Protein AF-A0A7L4P091-F1 (afdb_monomer_lite)

Secondary structure (DSSP, 8-state):
----------S------------B-TTS-B---HHHHHHHT--TT--EEEEEETTEEEEEE--

Radius of gyration: 16.97 Å; chains: 1; bounding box: 32×49×38 Å

Structure (mmCIF, N/CA/C/O backbone):
data_AF-A0A7L4P091-F1
#
_entry.id   AF-A0A7L4P091-F1
#
loop_
_atom_site.group_PDB
_atom_site.id
_atom_site.type_symbol
_atom_site.label_atom_id
_atom_site.label_alt_id
_atom_site.label_comp_id
_atom_site.label_asym_id
_atom_site.label_entity_id
_atom_site.label_seq_id
_atom_site.pdbx_PDB_ins_code
_atom_site.Cartn_x
_atom_site.Cartn_y
_atom_site.Cartn_z
_atom_site.occupancy
_atom_site.B_iso_or_equiv
_atom_site.auth_seq_id
_atom_site.auth_comp_id
_atom_site.auth_asym_id
_atom_site.auth_atom_id
_atom_site.pdbx_PDB_model_num
ATOM 1 N N . MET A 1 1 ? -4.858 -36.949 -14.165 1.00 40.22 1 MET A N 1
ATOM 2 C CA . MET A 1 1 ? -5.996 -36.452 -14.973 1.00 40.22 1 MET A CA 1
ATOM 3 C C . MET A 1 1 ? -6.136 -34.946 -14.780 1.00 40.22 1 MET A C 1
ATOM 5 O O . MET A 1 1 ? -6.267 -34.496 -13.650 1.00 40.22 1 MET A O 1
ATOM 9 N N . LYS A 1 2 ? -6.034 -34.175 -15.872 1.00 44.84 2 LYS A N 1
ATOM 10 C CA . LYS A 1 2 ? -6.288 -32.724 -15.931 1.00 44.84 2 LYS A CA 1
ATOM 11 C C . LYS A 1 2 ? -7.775 -32.457 -15.660 1.00 44.84 2 LYS A C 1
ATOM 13 O O . LYS A 1 2 ? -8.610 -33.084 -16.303 1.00 44.84 2 LYS A O 1
ATOM 18 N N . LYS A 1 3 ? -8.104 -31.486 -14.806 1.00 40.81 3 LYS A N 1
ATOM 19 C CA . LYS A 1 3 ? -9.388 -30.774 -14.882 1.00 40.81 3 LYS A CA 1
ATOM 20 C C . LYS A 1 3 ? -9.103 -29.344 -15.327 1.00 40.81 3 LYS A C 1
ATOM 22 O O . LYS A 1 3 ? -8.580 -28.541 -14.563 1.00 40.81 3 LYS A O 1
ATOM 27 N N . TRP A 1 4 ? -9.386 -29.068 -16.596 1.00 35.41 4 TRP A N 1
ATOM 28 C CA . TRP A 1 4 ? -9.651 -27.718 -17.081 1.00 35.41 4 TRP A CA 1
ATOM 29 C C . TRP A 1 4 ? -11.124 -27.429 -16.795 1.00 35.41 4 TRP A C 1
ATOM 31 O O . TRP A 1 4 ? -11.972 -28.243 -17.147 1.00 35.41 4 TRP A O 1
ATOM 41 N N . SER A 1 5 ? -11.418 -26.301 -16.151 1.00 45.22 5 SER A N 1
ATOM 42 C CA . SER A 1 5 ? -12.766 -25.735 -16.144 1.00 45.22 5 SER A CA 1
ATOM 43 C C . SER A 1 5 ? -12.682 -24.406 -16.877 1.00 45.22 5 SER A C 1
ATOM 45 O O . SER A 1 5 ? -12.045 -23.464 -16.403 1.00 45.22 5 SER A O 1
ATOM 47 N N . SER A 1 6 ? -13.241 -24.397 -18.082 1.00 51.41 6 SER A N 1
ATOM 48 C CA . SER A 1 6 ? -13.363 -23.236 -18.950 1.00 51.41 6 SER A CA 1
ATOM 49 C C . SER A 1 6 ? -14.695 -22.563 -18.651 1.00 51.41 6 SER A C 1
ATOM 51 O O . SER A 1 6 ? -15.717 -23.021 -19.144 1.00 51.41 6 SER A O 1
ATOM 53 N N . ASP A 1 7 ? -14.680 -21.472 -17.891 1.00 50.97 7 ASP A N 1
ATOM 54 C CA . ASP A 1 7 ? -15.805 -20.538 -17.857 1.00 50.97 7 ASP A CA 1
ATOM 55 C C . ASP A 1 7 ? -15.367 -19.230 -18.511 1.00 50.97 7 ASP A C 1
ATOM 57 O O . ASP A 1 7 ? -14.706 -18.375 -17.918 1.00 50.97 7 ASP A O 1
ATOM 61 N N . GLN A 1 8 ? -15.716 -19.110 -19.791 1.00 45.88 8 GLN A N 1
ATOM 62 C CA . GLN A 1 8 ? -15.775 -17.838 -20.491 1.00 45.88 8 GLN A CA 1
ATOM 63 C C . GLN A 1 8 ? -17.038 -17.108 -20.028 1.00 45.88 8 GLN A C 1
ATOM 65 O O . GLN A 1 8 ? -18.142 -17.589 -20.259 1.00 45.88 8 GLN A O 1
ATOM 70 N N . ASN A 1 9 ? -16.890 -15.923 -19.437 1.00 44.59 9 ASN A N 1
ATOM 71 C CA . ASN A 1 9 ? -17.996 -14.982 -19.288 1.00 44.59 9 ASN A CA 1
ATOM 72 C C 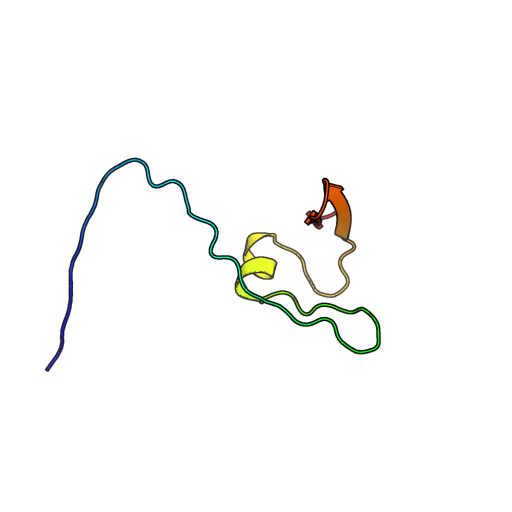. ASN A 1 9 ? -17.585 -13.619 -19.853 1.00 44.59 9 ASN A C 1
ATOM 74 O O . ASN A 1 9 ? -16.649 -12.973 -19.381 1.00 44.59 9 ASN A O 1
ATOM 78 N N . ARG A 1 10 ? -18.279 -13.231 -20.928 1.00 46.41 10 ARG A N 1
ATOM 79 C CA . ARG A 1 10 ? -18.221 -11.925 -21.590 1.00 46.41 10 ARG A CA 1
ATOM 80 C C . ARG A 1 10 ? -19.040 -10.916 -20.777 1.00 46.41 10 ARG A C 1
ATOM 82 O O . ARG A 1 10 ? -20.153 -11.230 -20.377 1.00 46.41 10 ARG A O 1
ATOM 89 N N . GLY A 1 11 ? -18.530 -9.690 -20.640 1.00 36.06 11 GLY A N 1
ATOM 90 C CA . GLY A 1 11 ? -19.334 -8.503 -20.314 1.00 36.06 11 GLY A CA 1
ATOM 91 C C . GLY A 1 11 ? -19.142 -7.922 -18.908 1.00 36.06 11 GLY A C 1
ATOM 92 O O . GLY A 1 11 ? -19.539 -8.516 -17.915 1.00 36.06 11 GLY A O 1
ATOM 93 N N . GLY A 1 12 ? -18.576 -6.709 -18.840 1.00 42.16 12 GLY A N 1
ATOM 94 C CA . GLY A 1 12 ? -18.845 -5.741 -17.765 1.00 42.16 12 GLY A CA 1
ATOM 95 C C . GLY A 1 12 ? -18.428 -6.125 -16.341 1.00 42.16 12 GLY A C 1
ATOM 96 O O . GLY A 1 12 ? -19.159 -5.854 -15.392 1.00 42.16 12 GLY A O 1
ATOM 97 N N . GLY A 1 13 ? -17.271 -6.758 -16.151 1.00 34.16 13 GLY A N 1
ATOM 98 C CA . GLY A 1 13 ? -16.797 -7.118 -14.816 1.00 34.16 13 GLY A CA 1
ATOM 99 C C . GLY A 1 13 ? -16.309 -5.900 -14.031 1.00 34.16 13 GLY A C 1
ATOM 100 O O . GLY A 1 13 ? -15.170 -5.475 -14.207 1.00 34.16 13 GLY A O 1
ATOM 101 N N . SER A 1 14 ? -17.128 -5.376 -13.112 1.00 45.25 14 SER A N 1
ATOM 102 C CA . SER A 1 14 ? -16.619 -4.601 -11.974 1.00 45.25 14 SER A CA 1
ATOM 103 C C . SER A 1 14 ? -15.500 -5.421 -11.332 1.00 45.25 14 SER A C 1
ATOM 105 O O . SER A 1 14 ? -15.749 -6.502 -10.787 1.00 45.25 14 SER A O 1
ATOM 107 N N . ILE A 1 15 ? -14.252 -4.963 -11.465 1.00 57.62 15 ILE A N 1
ATOM 108 C CA . ILE A 1 15 ? -13.093 -5.618 -10.863 1.00 57.62 15 ILE A CA 1
ATOM 109 C C . ILE A 1 15 ? -13.291 -5.494 -9.355 1.00 57.62 15 ILE A C 1
ATOM 111 O O . ILE A 1 15 ? -12.929 -4.490 -8.744 1.00 57.62 15 ILE A O 1
ATOM 115 N N . LYS A 1 16 ? -13.920 -6.500 -8.738 1.00 56.97 16 LYS A N 1
ATOM 116 C CA . LYS A 1 16 ? -14.047 -6.574 -7.285 1.00 56.97 16 LYS A CA 1
ATOM 117 C C . LYS A 1 16 ? -12.632 -6.666 -6.725 1.00 56.97 16 LYS A C 1
ATOM 119 O O . LYS A 1 16 ? -12.009 -7.728 -6.751 1.00 56.97 16 LYS A O 1
ATOM 124 N N . SER A 1 17 ? -12.112 -5.539 -6.248 1.00 64.31 17 SER A N 1
ATOM 125 C CA . SER A 1 17 ? -10.835 -5.464 -5.547 1.00 64.31 17 SER A CA 1
ATOM 126 C C . SER A 1 17 ? -10.871 -6.431 -4.366 1.00 64.31 17 SER A C 1
ATOM 128 O O . SER A 1 17 ? -11.525 -6.168 -3.356 1.00 64.31 17 SER A O 1
ATOM 130 N N . LYS A 1 18 ? -10.198 -7.582 -4.495 1.00 71.44 18 LYS A N 1
ATOM 131 C CA . LYS A 1 18 ? -10.034 -8.528 -3.387 1.00 71.44 18 L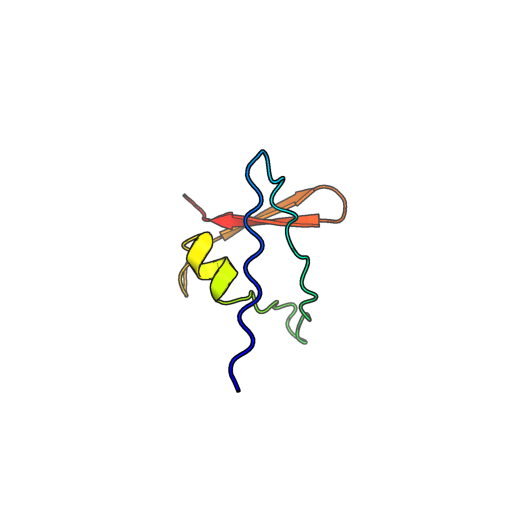YS A CA 1
ATOM 132 C C . LYS A 1 18 ? -9.251 -7.818 -2.284 1.00 71.44 18 LYS A C 1
ATOM 134 O O . LYS A 1 18 ? -8.077 -7.497 -2.464 1.00 71.44 18 LYS A O 1
ATOM 139 N N . LYS A 1 19 ? -9.909 -7.549 -1.155 1.00 74.56 19 LYS A N 1
ATOM 140 C CA . LYS A 1 19 ? -9.253 -7.014 0.042 1.00 74.56 19 LYS A CA 1
ATOM 141 C C . LYS A 1 19 ? -8.349 -8.103 0.617 1.00 74.56 19 LYS A C 1
ATOM 143 O O . LYS A 1 19 ? -8.772 -9.249 0.744 1.00 74.56 19 LYS A O 1
ATOM 148 N N . AR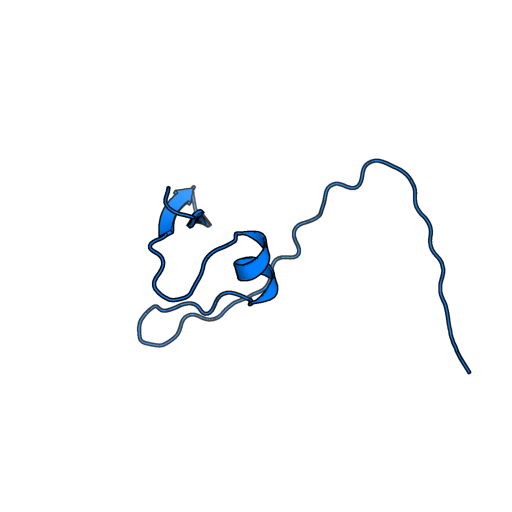G A 1 20 ? -7.113 -7.748 0.958 1.00 77.94 20 ARG A N 1
ATOM 149 C CA . ARG A 1 20 ? -6.167 -8.635 1.642 1.00 77.94 20 ARG A CA 1
ATOM 150 C C . ARG A 1 20 ? -5.809 -8.005 2.977 1.00 77.94 20 ARG A C 1
ATOM 152 O O . ARG A 1 20 ? -5.379 -6.856 3.000 1.00 77.94 20 ARG A O 1
ATOM 159 N N . LEU A 1 21 ? -5.993 -8.753 4.062 1.00 76.88 21 LEU A N 1
ATOM 160 C CA . LEU A 1 21 ? -5.538 -8.323 5.378 1.00 76.88 21 LEU A CA 1
ATOM 161 C C . LEU A 1 21 ? -4.006 -8.305 5.387 1.00 76.88 21 LEU A C 1
ATOM 163 O O . LEU A 1 21 ? -3.363 -9.264 4.956 1.00 76.88 21 LEU A O 1
ATOM 167 N N . VAL A 1 22 ? -3.440 -7.198 5.850 1.00 77.75 22 VAL A N 1
ATOM 168 C CA . VAL A 1 22 ? -2.002 -7.011 6.036 1.00 77.75 22 VAL A CA 1
ATOM 169 C C . VAL A 1 22 ? -1.774 -6.532 7.459 1.00 77.75 22 VAL A C 1
ATOM 171 O O . VAL A 1 22 ? -2.532 -5.709 7.968 1.00 77.75 22 VAL A O 1
ATOM 174 N N . TYR A 1 23 ? -0.756 -7.080 8.111 1.00 76.94 23 TYR A N 1
ATOM 175 C CA . TYR A 1 23 ? -0.452 -6.748 9.495 1.00 76.94 23 TYR A CA 1
ATOM 176 C C . TYR A 1 23 ? 0.561 -5.615 9.562 1.00 76.94 23 TYR A C 1
ATOM 178 O O . TYR A 1 23 ? 1.519 -5.557 8.788 1.00 76.94 23 TYR A O 1
ATOM 186 N N . CYS A 1 24 ? 0.334 -4.724 10.517 1.00 84.00 24 CYS A N 1
ATOM 187 C CA . CYS A 1 24 ? 1.281 -3.693 10.882 1.00 84.00 24 CYS A CA 1
ATOM 188 C C . CYS A 1 24 ? 2.317 -4.288 11.843 1.00 84.00 24 CYS A C 1
ATOM 190 O O . CYS A 1 24 ? 1.952 -4.997 12.783 1.00 84.00 24 CYS A O 1
ATOM 192 N N . ASN A 1 25 ? 3.604 -4.037 11.615 1.00 83.31 25 ASN A N 1
ATOM 193 C CA . ASN A 1 25 ? 4.641 -4.479 12.544 1.00 83.31 25 ASN A CA 1
ATOM 194 C C . ASN A 1 25 ? 4.806 -3.500 13.725 1.00 83.31 25 ASN A C 1
ATOM 196 O O . ASN A 1 25 ? 4.218 -2.421 13.749 1.00 83.31 25 ASN A O 1
ATOM 200 N N . LYS A 1 26 ? 5.669 -3.848 14.692 1.00 87.25 26 LYS A N 1
ATOM 201 C CA . LYS A 1 26 ? 5.930 -3.052 15.913 1.00 87.25 26 LYS A CA 1
ATOM 202 C C . LYS A 1 26 ? 6.453 -1.624 15.664 1.00 87.25 26 LYS A C 1
ATOM 204 O O . LYS A 1 26 ? 6.538 -0.846 16.603 1.00 87.25 26 LYS A O 1
ATOM 209 N N . ARG A 1 27 ? 6.842 -1.283 14.431 1.00 88.44 27 ARG A N 1
ATOM 210 C CA . ARG A 1 27 ? 7.328 0.050 14.029 1.00 88.44 27 ARG A CA 1
ATOM 211 C C . ARG A 1 27 ? 6.310 0.811 13.178 1.00 88.44 27 ARG A C 1
ATOM 213 O O . ARG A 1 27 ? 6.702 1.690 12.418 1.00 88.44 27 ARG A O 1
ATOM 220 N N . PHE A 1 28 ? 5.039 0.425 13.244 1.00 83.94 28 PHE A N 1
ATOM 221 C CA . PHE A 1 28 ? 3.967 0.982 12.423 1.00 83.94 28 PHE A CA 1
ATOM 222 C C . PHE A 1 28 ? 4.207 0.844 10.906 1.00 83.94 28 PHE A C 1
ATOM 224 O O . PHE A 1 28 ? 3.721 1.649 10.115 1.00 83.94 28 PHE A O 1
ATOM 231 N N . ARG A 1 29 ? 4.968 -0.177 10.476 1.00 85.88 29 ARG A N 1
ATOM 232 C CA . ARG A 1 29 ? 5.219 -0.444 9.050 1.00 85.88 29 ARG A CA 1
ATOM 233 C C . ARG A 1 29 ? 4.282 -1.529 8.543 1.00 85.88 29 ARG A C 1
ATOM 235 O O . ARG A 1 29 ? 4.138 -2.576 9.176 1.00 85.88 29 ARG A O 1
ATOM 242 N N . VAL A 1 30 ? 3.720 -1.303 7.361 1.00 86.25 30 VAL A N 1
ATOM 243 C CA . VAL A 1 30 ? 2.875 -2.262 6.646 1.00 86.25 30 VAL A CA 1
ATOM 244 C C . VAL A 1 30 ? 3.639 -2.799 5.441 1.00 86.25 30 VAL A C 1
ATOM 246 O O . VAL A 1 30 ? 4.171 -2.030 4.643 1.00 86.25 30 VAL A O 1
ATOM 249 N N . THR A 1 31 ? 3.680 -4.122 5.284 1.00 86.69 31 THR A N 1
ATOM 250 C CA . THR A 1 31 ? 4.240 -4.751 4.082 1.00 86.69 31 THR A CA 1
ATOM 251 C C . THR A 1 31 ? 3.161 -4.861 3.010 1.00 86.69 31 THR A C 1
ATOM 253 O O . THR A 1 31 ? 2.187 -5.601 3.161 1.00 86.69 31 THR A O 1
ATOM 256 N N . LEU A 1 32 ? 3.339 -4.125 1.913 1.00 85.81 32 LEU A N 1
ATOM 257 C CA . LEU A 1 32 ? 2.422 -4.156 0.778 1.00 85.81 32 LEU A CA 1
ATOM 258 C C . LEU A 1 32 ? 2.667 -5.398 -0.101 1.00 85.81 32 LEU A C 1
ATOM 260 O O . LEU A 1 32 ? 3.817 -5.795 -0.297 1.00 85.81 32 LEU A O 1
ATOM 264 N N . PRO A 1 33 ? 1.617 -6.026 -0.665 1.00 87.38 33 PRO A N 1
ATOM 265 C CA . PRO A 1 33 ? 1.789 -7.166 -1.562 1.00 87.38 33 PRO A CA 1
ATOM 266 C C . PRO A 1 33 ? 2.556 -6.788 -2.838 1.00 87.38 33 PRO A C 1
ATOM 268 O O . PRO A 1 33 ? 2.167 -5.846 -3.528 1.00 87.38 33 PRO A O 1
ATOM 271 N N . VAL A 1 34 ? 3.563 -7.586 -3.213 1.00 88.38 34 VAL A N 1
ATOM 272 C CA . VAL A 1 34 ? 4.422 -7.353 -4.397 1.00 88.38 34 VAL A CA 1
ATOM 273 C C . VAL A 1 34 ? 3.605 -7.129 -5.675 1.00 88.38 34 VAL A C 1
ATOM 275 O O . VAL A 1 34 ? 3.821 -6.159 -6.390 1.00 88.38 34 VAL A O 1
ATOM 278 N N . ASN A 1 35 ? 2.579 -7.949 -5.924 1.00 88.56 35 ASN A N 1
ATOM 279 C CA . ASN A 1 35 ? 1.726 -7.806 -7.113 1.00 88.56 35 ASN A CA 1
ATOM 280 C C . ASN A 1 35 ? 0.932 -6.488 -7.143 1.00 88.56 35 ASN A C 1
ATOM 282 O O . ASN A 1 35 ? 0.496 -6.049 -8.204 1.00 88.56 35 ASN A O 1
ATOM 286 N N . TRP A 1 36 ? 0.653 -5.880 -5.987 1.00 89.38 36 TRP A N 1
ATOM 287 C CA . TRP A 1 36 ? 0.012 -4.566 -5.934 1.00 89.38 36 TRP A CA 1
ATOM 288 C C . TRP A 1 36 ? 1.037 -3.463 -6.197 1.00 89.38 36 TRP A C 1
ATOM 290 O O . TRP A 1 36 ? 0.799 -2.634 -7.067 1.00 89.38 36 TRP A O 1
ATOM 300 N N . VAL A 1 37 ? 2.196 -3.527 -5.534 1.00 90.06 37 VAL A N 1
ATOM 301 C CA . VAL A 1 37 ? 3.313 -2.583 -5.718 1.00 90.06 37 VAL A CA 1
ATOM 302 C C . VAL A 1 37 ? 3.732 -2.507 -7.190 1.00 90.06 37 VAL A C 1
ATOM 304 O O . VAL A 1 37 ? 3.795 -1.415 -7.749 1.00 90.06 37 VAL A O 1
ATOM 307 N N . ASN A 1 38 ? 3.880 -3.659 -7.853 1.00 90.50 38 ASN A N 1
ATOM 308 C CA . ASN A 1 38 ? 4.224 -3.737 -9.275 1.00 90.50 38 ASN A CA 1
ATOM 309 C C . ASN A 1 38 ? 3.155 -3.115 -10.188 1.00 90.50 38 ASN A C 1
ATOM 311 O O . ASN A 1 38 ? 3.497 -2.529 -11.208 1.00 90.50 38 ASN A O 1
ATOM 315 N N . ARG A 1 39 ? 1.866 -3.226 -9.834 1.00 89.88 39 ARG A N 1
ATOM 316 C CA . ARG A 1 39 ? 0.769 -2.627 -10.616 1.00 89.88 39 ARG A CA 1
ATOM 317 C C . ARG A 1 39 ? 0.688 -1.112 -10.458 1.00 89.88 39 ARG A C 1
ATOM 319 O O . ARG A 1 39 ? 0.319 -0.440 -11.410 1.00 89.88 39 ARG A O 1
ATOM 326 N N . VAL A 1 40 ? 1.001 -0.589 -9.273 1.00 88.81 40 VAL A N 1
ATOM 327 C CA . VAL A 1 40 ? 1.047 0.863 -9.020 1.00 88.81 40 VAL A CA 1
ATOM 328 C C . VAL A 1 40 ? 2.358 1.476 -9.528 1.00 88.81 40 VAL A C 1
ATOM 330 O O . VAL A 1 40 ? 2.412 2.670 -9.805 1.00 88.81 40 VAL A O 1
ATOM 333 N N . GLY A 1 41 ? 3.405 0.664 -9.702 1.00 91.44 41 GLY A N 1
ATOM 334 C CA . GLY A 1 41 ? 4.696 1.106 -10.226 1.00 91.44 41 GLY A CA 1
ATOM 335 C C . GLY A 1 41 ? 5.553 1.839 -9.193 1.00 91.44 41 GLY A C 1
ATOM 336 O O . GLY A 1 41 ? 6.284 2.754 -9.562 1.00 91.44 41 GLY A O 1
ATOM 337 N N . ILE A 1 42 ? 5.438 1.451 -7.918 1.00 91.38 42 ILE A N 1
ATOM 338 C CA . ILE A 1 42 ? 6.265 1.954 -6.810 1.00 91.38 42 ILE A CA 1
ATOM 339 C C . ILE A 1 42 ? 7.491 1.045 -6.659 1.00 91.38 42 ILE A C 1
ATOM 341 O O . ILE A 1 42 ? 7.367 -0.181 -6.720 1.00 91.38 42 ILE A O 1
ATOM 345 N N . LYS A 1 43 ? 8.668 1.624 -6.438 1.00 91.38 43 LYS A N 1
ATOM 346 C CA . LYS A 1 43 ? 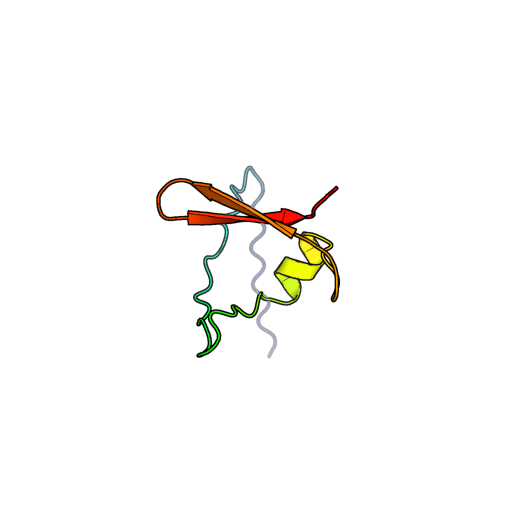9.929 0.915 -6.193 1.00 91.38 43 LYS A CA 1
ATOM 347 C C . LYS A 1 43 ? 10.429 1.140 -4.768 1.00 91.38 43 LYS A C 1
ATOM 349 O O . LYS A 1 43 ? 9.944 1.989 -4.026 1.00 91.38 43 LYS A O 1
ATOM 354 N N . HIS A 1 44 ? 11.398 0.326 -4.356 1.00 88.69 44 HIS A N 1
ATOM 355 C CA . HIS A 1 44 ? 12.060 0.532 -3.073 1.00 88.69 44 HIS A CA 1
ATOM 356 C C . HIS A 1 44 ? 12.798 1.875 -3.072 1.00 88.69 44 HIS A C 1
ATOM 358 O O . HIS A 1 44 ? 13.575 2.138 -3.985 1.00 88.69 44 HIS A O 1
ATOM 364 N N . GLY A 1 45 ? 12.563 2.688 -2.041 1.00 89.00 45 GLY A N 1
ATOM 365 C CA . GLY A 1 45 ? 13.128 4.034 -1.921 1.00 89.00 45 GLY A CA 1
ATOM 366 C C . GLY A 1 45 ? 12.239 5.145 -2.485 1.00 89.00 45 GLY A C 1
ATOM 367 O O . GLY A 1 45 ? 12.501 6.305 -2.187 1.00 89.00 45 GLY A O 1
ATOM 368 N N . ASP A 1 46 ? 11.176 4.813 -3.225 1.00 91.06 46 ASP A N 1
ATOM 369 C CA . ASP A 1 46 ? 10.233 5.816 -3.719 1.00 91.06 46 ASP A CA 1
ATOM 370 C C . ASP A 1 46 ? 9.464 6.467 -2.563 1.00 91.06 46 ASP A C 1
ATOM 372 O O . ASP A 1 46 ? 9.034 5.806 -1.609 1.00 91.06 46 ASP A O 1
ATOM 376 N N . TYR A 1 47 ? 9.224 7.768 -2.702 1.00 92.19 47 TYR A N 1
ATOM 377 C CA . TYR A 1 47 ? 8.246 8.474 -1.890 1.00 92.19 47 TYR A CA 1
ATOM 378 C C . TYR A 1 47 ? 6.828 8.156 -2.385 1.00 92.19 47 TYR A C 1
ATOM 380 O O . TYR A 1 47 ? 6.589 7.920 -3.572 1.00 92.19 47 TYR A O 1
ATOM 388 N N . VAL A 1 48 ? 5.881 8.111 -1.448 1.00 91.81 48 VAL A N 1
ATOM 389 C CA . VAL A 1 48 ? 4.463 7.867 -1.732 1.00 91.81 48 VAL A CA 1
ATOM 390 C C . VAL A 1 48 ? 3.608 8.895 -1.014 1.00 91.81 48 VAL A C 1
ATOM 392 O O . VAL A 1 48 ? 3.905 9.294 0.114 1.00 91.81 48 VAL A O 1
ATOM 395 N N . ASN A 1 49 ? 2.500 9.267 -1.643 1.00 92.50 49 ASN A N 1
ATOM 396 C CA . ASN A 1 49 ? 1.511 10.148 -1.047 1.00 92.50 49 ASN A CA 1
ATOM 397 C C . ASN 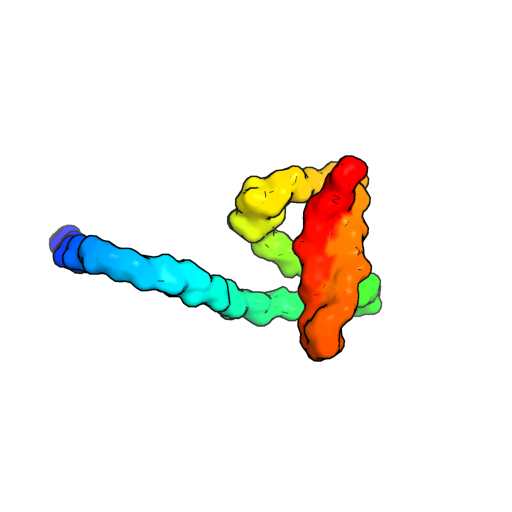A 1 49 ? 0.507 9.318 -0.243 1.00 92.50 49 ASN A C 1
ATOM 399 O O . ASN A 1 49 ? -0.097 8.369 -0.758 1.00 92.50 49 ASN A O 1
ATOM 403 N N . LEU A 1 50 ? 0.323 9.692 1.022 1.00 91.00 50 LEU A N 1
ATOM 404 C CA . LEU A 1 50 ? -0.643 9.088 1.933 1.00 91.00 50 LEU A CA 1
ATOM 405 C C . LEU A 1 50 ? -1.825 10.038 2.120 1.00 91.00 50 LEU A C 1
ATOM 407 O O . LEU A 1 50 ? -1.650 11.174 2.552 1.00 91.00 50 LEU A O 1
ATOM 411 N N . GLN A 1 51 ? -3.029 9.565 1.811 1.00 93.81 51 GLN A N 1
ATOM 412 C CA . GLN A 1 51 ? -4.267 10.324 1.976 1.00 93.81 51 GLN A CA 1
ATOM 413 C C . GLN A 1 51 ? -5.244 9.543 2.855 1.00 93.81 51 GLN A C 1
ATOM 415 O O . GLN A 1 51 ? -5.426 8.342 2.667 1.00 93.81 51 GLN A O 1
ATOM 420 N N . ILE A 1 52 ? -5.891 10.223 3.800 1.00 92.38 52 ILE A N 1
ATOM 421 C CA . ILE A 1 52 ? -6.944 9.638 4.635 1.00 92.38 52 ILE A CA 1
ATOM 422 C C . ILE A 1 52 ? -8.301 9.958 3.998 1.00 92.38 52 ILE A C 1
ATOM 424 O O . ILE A 1 52 ? -8.586 11.114 3.695 1.00 92.38 52 ILE A O 1
ATOM 428 N N . ASP A 1 53 ? -9.119 8.928 3.789 1.00 92.81 53 ASP A N 1
ATOM 429 C CA . ASP A 1 53 ? -10.497 9.018 3.296 1.00 92.81 53 ASP A CA 1
ATOM 430 C C . ASP A 1 53 ? -11.413 8.207 4.225 1.00 92.81 53 ASP A C 1
ATOM 432 O O . ASP A 1 53 ? -11.501 6.973 4.144 1.00 92.81 53 ASP A O 1
ATOM 436 N N . GLY A 1 54 ? -12.025 8.900 5.189 1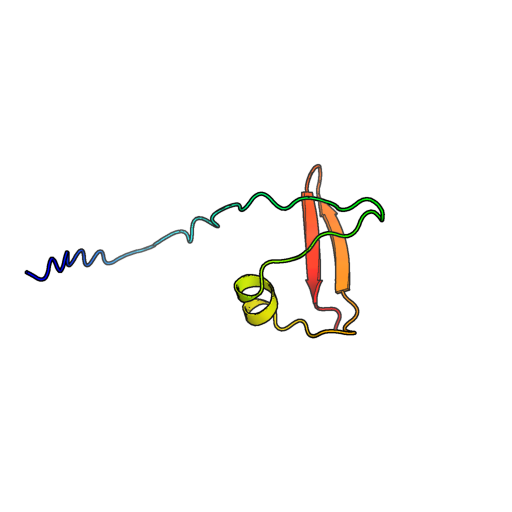.00 93.56 54 GLY A N 1
ATOM 437 C CA . GLY A 1 54 ? -12.747 8.279 6.298 1.00 93.56 54 GLY A CA 1
ATOM 438 C C . GLY A 1 54 ? -11.856 7.290 7.054 1.00 93.56 54 GLY A C 1
ATOM 439 O O . GLY A 1 54 ? -10.791 7.644 7.550 1.00 93.56 54 GLY A O 1
ATOM 440 N N . ASN A 1 55 ? -12.263 6.018 7.087 1.00 90.56 55 ASN A N 1
ATOM 441 C CA . ASN A 1 55 ? -11.517 4.946 7.761 1.00 90.56 55 ASN A CA 1
ATOM 442 C C . ASN A 1 55 ? -10.514 4.232 6.835 1.00 90.56 55 ASN A C 1
ATOM 444 O O . ASN A 1 55 ? -10.088 3.110 7.126 1.00 90.56 55 ASN A O 1
ATOM 448 N N . LYS A 1 56 ? -10.177 4.821 5.682 1.00 89.25 56 LYS A N 1
ATOM 449 C CA . LYS A 1 56 ? -9.253 4.240 4.702 1.00 89.25 56 LYS A CA 1
ATOM 450 C C . LYS A 1 56 ? -8.001 5.096 4.585 1.00 89.25 56 LYS A C 1
ATOM 452 O O . LYS A 1 56 ? -8.078 6.314 4.471 1.00 89.25 56 LYS A O 1
ATOM 457 N N . LEU A 1 57 ? -6.855 4.425 4.522 1.00 88.56 57 LEU A N 1
ATOM 458 C CA . LEU A 1 57 ? -5.600 5.025 4.088 1.00 88.56 57 LEU A CA 1
ATOM 459 C C . LEU A 1 57 ? -5.388 4.695 2.608 1.00 88.56 57 LEU A C 1
ATOM 461 O O . LEU A 1 57 ? -5.285 3.525 2.231 1.00 88.56 57 LEU A O 1
ATOM 465 N N . ILE A 1 58 ? -5.346 5.725 1.772 1.00 90.38 58 ILE A N 1
ATOM 466 C CA . ILE A 1 58 ? -5.094 5.634 0.338 1.00 90.38 58 ILE A CA 1
ATOM 467 C C . ILE A 1 58 ? -3.612 5.918 0.100 1.00 90.38 58 ILE A C 1
ATOM 469 O O . ILE A 1 58 ? -3.097 6.956 0.511 1.00 90.38 58 ILE A O 1
ATOM 473 N N . VAL A 1 59 ? -2.939 4.995 -0.587 1.00 90.06 59 VAL A N 1
ATOM 474 C CA . VAL A 1 59 ? -1.532 5.120 -0.982 1.00 90.06 59 VAL A CA 1
ATOM 475 C C . VAL A 1 59 ? -1.471 5.372 -2.482 1.00 90.06 59 VAL A C 1
ATOM 477 O O . VAL A 1 59 ? -2.014 4.581 -3.260 1.00 90.06 59 VAL A O 1
ATOM 480 N N . LYS A 1 60 ? -0.814 6.457 -2.885 1.00 90.00 60 LYS A N 1
ATOM 481 C CA . LYS A 1 60 ? -0.594 6.826 -4.289 1.00 90.00 60 LYS A CA 1
ATOM 482 C C . LYS A 1 60 ? 0.901 6.961 -4.553 1.00 90.00 60 LYS A C 1
ATOM 484 O O . LYS A 1 60 ? 1.655 7.340 -3.659 1.00 90.00 60 LYS A O 1
ATOM 489 N N . LYS A 1 61 ? 1.320 6.661 -5.781 1.00 89.75 61 LYS A N 1
ATOM 490 C CA . LYS A 1 61 ? 2.662 7.018 -6.243 1.00 89.75 61 LYS A CA 1
ATOM 491 C C . LYS A 1 61 ? 2.801 8.549 -6.184 1.00 89.75 61 LYS A C 1
ATOM 493 O O . LYS A 1 61 ? 1.837 9.239 -6.513 1.00 89.75 61 LYS A O 1
ATOM 498 N N . SER A 1 62 ? 3.934 9.052 -5.702 1.00 85.31 62 SER A N 1
ATOM 499 C CA . SER A 1 62 ? 4.257 10.480 -5.791 1.00 85.31 62 SER A CA 1
ATOM 500 C C . SER A 1 62 ? 4.718 10.814 -7.214 1.00 85.31 62 SER A C 1
ATOM 502 O O . SER A 1 62 ? 5.351 9.971 -7.855 1.00 85.31 62 SER A O 1
ATOM 504 N N . ASP A 1 63 ? 4.333 11.994 -7.702 1.00 78.81 63 ASP A N 1
ATOM 505 C CA . ASP A 1 63 ? 4.694 12.497 -9.035 1.00 78.81 63 ASP A CA 1
ATOM 506 C C . ASP A 1 63 ? 6.186 12.845 -9.141 1.00 78.81 63 ASP A C 1
ATOM 508 O O . ASP A 1 63 ? 6.758 13.310 -8.124 1.00 78.81 63 ASP A O 1
#

Sequence (63 aa):
MKKWSSDQNRGGGSIKSKKRLVYCNKRFRVTLPVNWVNRVGIKHGDYVNLQIDGNKLIVKKSD

Foldseek 3Di:
DDDDDDDDDDDDDPPPPPDDDWDQDPVRDTDDDPVVCVVLVHDPPFDWDWDDDPPDTDIHGDD

pLDDT: mean 76.16, std 19.33, range [34.16, 93.81]